Protein AF-A0A927BBR7-F1 (afdb_monomer_lite)

Organism: NCBI:txid2771359

Foldseek 3Di:
DFWQKFWDDKWKDDVVGTDDQQPDDDPLVDWDKIKIWTWMWTDDVDIDIWIWMAMETEPRVVVVCVVCVVPPPPDDPQHAYDYDRDDDHSVVVVVVVRVQRRVRGRPDPVVSVVSVCVRTPTDDPCVVCPPPDPVVVVCVVVVPDDD

Sequence (147 aa):
MKNNVSLYDINAYAPGVKIDLKEYKPDLSKPFYFYLEIYVKYSGVGDTDDLFSVVIANPAGLTEYYQNEHTQKEVAFGDKIIIFKYNYSYEILHQFIENLVDMCNGRNVYESSILLQRFFVKVDFLRSFPNGDYYTLFNTIKRGKKS

Radius of gyration: 17.08 Å; chains: 1; bounding box: 35×37×54 Å

Secondary structure (DSSP, 8-state):
---EEEEEEEEEEETTEEE-TTT----TTS--EEEEEEEEEEESTT-EEEEEEEEEE-HHHHHHHHHHGGG-TTS-TT--EEE-SS---HHHHHHHHHHHHHTTTTS-HHHHHHHHHHHSEEE-TTTS-TTS-HHHHHHHHHH----

pLDDT: mean 75.83, std 18.73, range [33.0, 95.12]

Structure (mmCIF, N/CA/C/O backbone):
data_AF-A0A927BBR7-F1
#
_entry.id   AF-A0A927BBR7-F1
#
loop_
_atom_site.group_PDB
_atom_site.id
_atom_site.type_symbol
_atom_site.label_atom_id
_atom_site.label_alt_id
_atom_site.label_comp_id
_atom_site.label_asym_id
_atom_site.label_entity_id
_atom_site.label_seq_id
_atom_site.pdbx_PDB_ins_code
_atom_site.Cartn_x
_atom_site.Cartn_y
_atom_site.Cartn_z
_atom_site.occupancy
_atom_site.B_iso_or_equiv
_atom_site.auth_seq_id
_atom_site.auth_comp_id
_atom_site.auth_asym_id
_atom_site.auth_atom_id
_atom_site.pdbx_PDB_model_num
ATOM 1 N N . MET A 1 1 ? 18.751 2.420 -18.835 1.00 63.44 1 MET A N 1
ATOM 2 C CA . MET A 1 1 ? 17.659 2.987 -19.659 1.00 63.44 1 MET A CA 1
ATOM 3 C C . MET A 1 1 ? 16.582 3.513 -18.725 1.00 63.44 1 MET A C 1
ATOM 5 O O . MET A 1 1 ? 16.444 2.961 -17.640 1.00 63.44 1 MET A O 1
ATOM 9 N N . LYS A 1 2 ? 15.919 4.614 -19.092 1.00 72.94 2 LYS A N 1
ATOM 10 C CA . LYS A 1 2 ? 14.858 5.232 -18.285 1.00 72.94 2 LYS A CA 1
ATOM 11 C C . LYS A 1 2 ? 13.519 4.601 -18.651 1.00 72.94 2 LYS A C 1
ATOM 13 O O . LYS A 1 2 ? 13.284 4.382 -19.836 1.00 72.94 2 LYS A O 1
ATOM 18 N N . ASN A 1 3 ? 12.680 4.346 -17.656 1.00 78.19 3 ASN A N 1
ATOM 19 C CA . ASN A 1 3 ? 11.367 3.740 -17.843 1.00 78.19 3 ASN A CA 1
ATOM 20 C C . ASN A 1 3 ? 10.259 4.723 -17.471 1.00 78.19 3 ASN A C 1
ATOM 22 O O . ASN A 1 3 ? 10.479 5.656 -16.689 1.00 78.19 3 ASN A O 1
ATOM 26 N N . ASN A 1 4 ? 9.070 4.458 -18.002 1.00 87.19 4 ASN A N 1
ATOM 27 C CA . ASN A 1 4 ? 7.834 5.01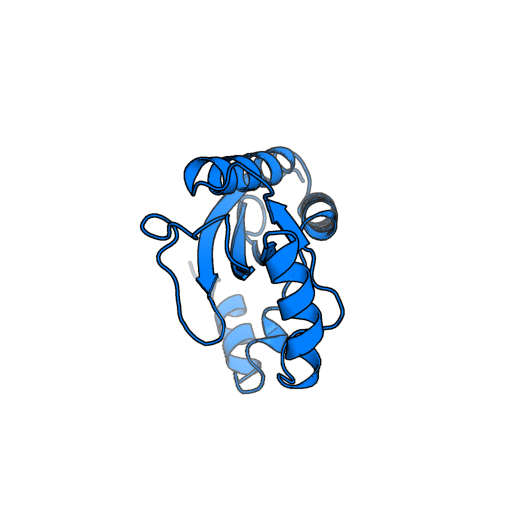6 -17.471 1.00 87.19 4 ASN A CA 1
ATOM 28 C C . ASN A 1 4 ? 7.269 4.022 -16.461 1.00 87.19 4 ASN A C 1
ATOM 30 O O . ASN A 1 4 ? 7.256 2.818 -16.718 1.00 87.19 4 ASN A O 1
ATOM 34 N N . VAL A 1 5 ? 6.841 4.515 -15.310 1.00 89.81 5 VAL A N 1
ATOM 35 C CA . VAL A 1 5 ? 6.304 3.710 -14.219 1.00 89.81 5 VAL A CA 1
ATOM 36 C C . VAL A 1 5 ? 4.879 4.169 -13.974 1.00 89.81 5 VAL A C 1
ATOM 38 O O . VAL A 1 5 ? 4.633 5.366 -13.848 1.00 89.81 5 VAL A O 1
ATOM 41 N N . SER A 1 6 ? 3.942 3.230 -13.945 1.00 91.44 6 SER A N 1
ATOM 42 C CA . SER A 1 6 ? 2.523 3.531 -13.770 1.00 91.44 6 SER A CA 1
ATOM 43 C C . SER A 1 6 ? 1.879 2.577 -12.781 1.00 91.44 6 SER A C 1
ATOM 45 O O . SER A 1 6 ? 2.168 1.376 -12.784 1.00 91.44 6 SER A O 1
ATOM 47 N N . LEU A 1 7 ? 0.967 3.112 -11.977 1.00 90.94 7 LEU A N 1
ATOM 48 C CA . LEU A 1 7 ? 0.066 2.320 -11.158 1.00 90.94 7 LEU A CA 1
ATOM 49 C C . LEU A 1 7 ? -0.937 1.624 -12.084 1.00 90.94 7 LEU A C 1
ATOM 51 O O . LEU A 1 7 ? -1.572 2.278 -12.909 1.00 90.94 7 LEU A O 1
ATOM 55 N N . TYR A 1 8 ? -1.039 0.302 -11.979 1.00 86.31 8 TYR A N 1
ATOM 56 C CA . TYR A 1 8 ? -1.947 -0.496 -12.802 1.00 86.31 8 TYR A CA 1
ATOM 57 C C . TYR A 1 8 ? -3.211 -0.901 -12.039 1.00 86.31 8 TYR A C 1
ATOM 59 O O . TYR A 1 8 ? -4.304 -0.801 -12.589 1.00 86.31 8 TYR A O 1
ATOM 67 N N . ASP A 1 9 ? -3.070 -1.340 -10.786 1.00 87.69 9 ASP A N 1
ATOM 68 C CA . ASP A 1 9 ? -4.197 -1.776 -9.958 1.00 87.69 9 ASP A CA 1
ATOM 69 C C . ASP A 1 9 ? -3.870 -1.666 -8.460 1.00 87.69 9 ASP A C 1
ATOM 71 O O . ASP A 1 9 ? -2.698 -1.698 -8.061 1.00 87.69 9 ASP A O 1
ATOM 75 N N . ILE A 1 10 ? -4.915 -1.559 -7.636 1.00 89.19 10 ILE A N 1
ATOM 76 C CA . ILE A 1 10 ? -4.844 -1.664 -6.176 1.00 89.19 10 ILE A CA 1
ATOM 77 C C . ILE A 1 10 ? -5.963 -2.589 -5.702 1.00 89.19 10 ILE A C 1
ATOM 79 O O . ILE A 1 10 ? -7.145 -2.272 -5.831 1.00 89.19 10 ILE A O 1
ATOM 83 N N . ASN A 1 11 ? -5.590 -3.695 -5.063 1.00 88.38 11 ASN A N 1
ATOM 84 C CA . ASN A 1 11 ? -6.533 -4.566 -4.367 1.00 88.38 11 ASN A CA 1
ATOM 85 C C . ASN A 1 11 ? -6.408 -4.377 -2.853 1.00 88.38 11 ASN A C 1
ATOM 87 O O . ASN A 1 11 ? -5.320 -4.112 -2.348 1.00 88.38 11 ASN A O 1
ATOM 91 N N . ALA A 1 12 ? -7.518 -4.507 -2.123 1.00 89.00 12 ALA A N 1
ATOM 92 C CA . ALA A 1 12 ? -7.534 -4.358 -0.673 1.00 89.00 12 ALA A CA 1
ATOM 93 C C . ALA A 1 12 ? -8.228 -5.516 0.024 1.00 89.00 12 ALA A C 1
ATOM 95 O O . ALA A 1 12 ? -9.212 -6.060 -0.482 1.00 89.00 12 ALA A O 1
ATOM 96 N N . TYR A 1 13 ? -7.740 -5.848 1.216 1.00 85.31 13 TYR A N 1
ATOM 97 C CA . TYR A 1 13 ? -8.223 -6.981 1.991 1.00 85.31 13 TYR A CA 1
ATOM 98 C C . TYR A 1 13 ? -8.246 -6.642 3.484 1.00 85.31 13 TYR A C 1
ATOM 100 O O . TYR A 1 13 ? -7.222 -6.290 4.061 1.00 85.31 13 TYR A O 1
ATOM 108 N N . ALA A 1 14 ? -9.398 -6.783 4.134 1.00 80.06 14 ALA A N 1
ATOM 109 C CA . ALA A 1 14 ? -9.447 -7.034 5.577 1.00 80.06 14 ALA A CA 1
ATOM 110 C C . ALA A 1 14 ? -9.141 -8.521 5.803 1.00 80.06 14 ALA A C 1
ATOM 112 O O . ALA A 1 14 ? -9.256 -9.291 4.849 1.00 80.06 14 ALA A O 1
ATOM 113 N N . PRO A 1 15 ? -8.779 -8.957 7.023 1.00 68.88 15 PRO A N 1
ATOM 114 C CA . PRO A 1 15 ? -8.517 -10.366 7.322 1.00 68.88 15 PRO A CA 1
ATOM 115 C C . PRO A 1 15 ? -9.535 -11.328 6.673 1.00 68.88 15 PRO A C 1
ATOM 117 O O . PRO A 1 15 ? -10.678 -11.438 7.111 1.00 68.88 15 PRO A O 1
ATOM 120 N N . GLY A 1 16 ? -9.114 -11.988 5.585 1.00 60.50 16 GLY A N 1
ATOM 121 C CA . GLY A 1 16 ? -9.900 -12.956 4.810 1.00 60.50 16 GLY A CA 1
ATOM 122 C C . GLY A 1 16 ? -10.970 -12.405 3.851 1.00 60.50 16 GLY A C 1
ATOM 123 O O . GLY A 1 16 ? -11.669 -13.207 3.234 1.00 60.50 16 GLY A O 1
ATOM 124 N N . VAL A 1 17 ? -11.131 -11.086 3.696 1.00 77.12 17 VAL A N 1
ATOM 125 C CA . VAL A 1 17 ? -12.227 -10.489 2.909 1.00 77.12 17 VAL A CA 1
ATOM 126 C C . VAL A 1 17 ? -11.719 -9.370 2.004 1.00 77.12 17 VAL A C 1
ATOM 128 O O . VAL A 1 17 ? -11.155 -8.386 2.482 1.00 77.12 17 VAL A O 1
ATOM 131 N N . LYS A 1 18 ? -11.968 -9.491 0.692 1.00 83.06 18 LYS A N 1
ATOM 132 C CA . LYS A 1 18 ? -11.703 -8.417 -0.275 1.00 83.06 18 LYS A CA 1
ATOM 133 C C . LYS A 1 18 ? -12.595 -7.211 0.029 1.00 83.06 18 LYS A C 1
ATOM 135 O O . LYS A 1 18 ? -13.804 -7.355 0.194 1.00 83.06 18 LYS A O 1
ATOM 140 N N . ILE A 1 19 ? -11.990 -6.033 0.080 1.00 88.56 19 ILE A N 1
ATOM 141 C CA . ILE A 1 19 ? -12.657 -4.757 0.320 1.00 88.56 19 ILE A CA 1
ATOM 142 C C . ILE A 1 19 ? -12.732 -3.986 -1.000 1.00 88.56 19 ILE A C 1
ATOM 144 O O . ILE A 1 19 ? -11.734 -3.881 -1.714 1.00 88.56 19 ILE A O 1
ATOM 148 N N . ASP A 1 20 ? -13.888 -3.390 -1.295 1.00 90.38 20 ASP A N 1
ATOM 149 C CA . ASP A 1 20 ? -13.962 -2.311 -2.281 1.00 90.38 20 ASP A CA 1
ATOM 150 C C . ASP A 1 20 ? -13.494 -1.004 -1.629 1.00 90.38 20 ASP A C 1
ATOM 152 O O . ASP A 1 20 ? -14.203 -0.410 -0.817 1.00 90.38 20 ASP A O 1
ATOM 156 N N . LEU A 1 21 ? -12.278 -0.561 -1.962 1.00 88.00 21 LEU A N 1
ATOM 157 C CA . LEU A 1 21 ? -11.688 0.646 -1.381 1.00 88.00 21 LEU A CA 1
ATOM 158 C C . LEU A 1 21 ? -12.508 1.913 -1.626 1.00 88.00 21 LEU A C 1
ATOM 160 O O . LEU A 1 21 ? -12.471 2.809 -0.788 1.00 88.00 21 LEU A O 1
ATOM 164 N N . LYS A 1 22 ? -13.224 2.010 -2.753 1.00 88.81 22 LYS A N 1
ATOM 165 C CA . LYS A 1 22 ? -14.015 3.205 -3.087 1.00 88.81 22 LYS A CA 1
ATOM 166 C C . LYS A 1 22 ? -15.246 3.318 -2.197 1.00 88.81 22 LYS A C 1
ATOM 168 O O . LYS A 1 22 ? -15.693 4.422 -1.888 1.00 88.81 22 LYS A O 1
ATOM 173 N N . GLU A 1 23 ? -15.787 2.181 -1.777 1.00 89.25 23 GLU A N 1
ATOM 174 C CA . GLU A 1 23 ? -16.951 2.109 -0.895 1.00 89.25 23 GLU A CA 1
ATOM 175 C C . GLU A 1 23 ? -16.564 2.018 0.589 1.00 89.25 23 GLU A C 1
ATOM 177 O O . GLU A 1 23 ? -17.364 2.356 1.467 1.00 89.25 23 GLU A O 1
ATOM 182 N N . TYR A 1 24 ? -15.332 1.601 0.886 1.00 87.44 24 TYR A N 1
ATOM 183 C CA . TYR A 1 24 ? -14.854 1.389 2.244 1.00 87.44 24 TYR A CA 1
ATOM 184 C C . TYR A 1 24 ? -14.668 2.693 3.016 1.00 87.44 24 TYR A C 1
ATOM 186 O O . TYR A 1 24 ? -13.841 3.547 2.694 1.00 87.44 24 TYR A O 1
ATOM 194 N N . LYS A 1 25 ? -15.423 2.817 4.107 1.00 86.38 25 LYS A N 1
ATOM 195 C CA . LYS A 1 25 ? -15.368 3.950 5.031 1.00 86.38 25 LYS A CA 1
ATOM 196 C C . LYS A 1 25 ? -15.141 3.415 6.444 1.00 86.38 25 LYS A C 1
ATOM 198 O O . LYS A 1 25 ? -16.119 3.112 7.129 1.00 86.38 25 LYS A O 1
ATOM 203 N N . PRO A 1 26 ? -13.879 3.241 6.877 1.00 87.06 26 PRO A N 1
ATOM 204 C CA . PRO A 1 26 ? -13.592 2.779 8.223 1.00 87.06 26 PRO A CA 1
ATOM 205 C C . PRO A 1 26 ? -14.055 3.822 9.242 1.00 87.06 26 PRO A C 1
ATOM 207 O O . PRO A 1 26 ? -13.878 5.028 9.057 1.00 87.06 26 PRO A O 1
ATOM 210 N N . ASP A 1 27 ? -14.618 3.346 10.347 1.00 87.50 27 ASP A N 1
ATOM 211 C CA . ASP A 1 27 ? -14.884 4.180 11.514 1.00 87.50 27 ASP A CA 1
ATOM 212 C C . ASP A 1 27 ? -13.550 4.510 12.193 1.00 87.50 27 ASP A C 1
ATOM 214 O O . ASP A 1 27 ? -12.962 3.673 12.875 1.00 87.50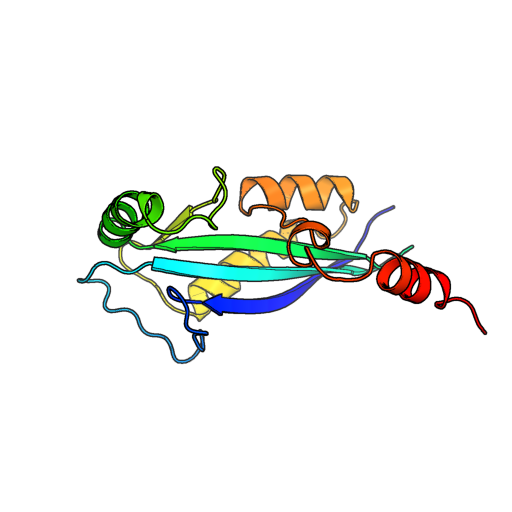 27 ASP A O 1
ATOM 218 N N . LEU A 1 28 ? -13.068 5.741 12.002 1.00 86.50 28 LEU A N 1
ATOM 219 C CA . LEU A 1 28 ? -11.776 6.196 12.521 1.00 86.50 28 LEU A CA 1
ATOM 220 C C . LEU A 1 28 ? -11.676 6.147 14.053 1.00 86.50 28 LEU A C 1
ATOM 222 O O . LEU A 1 28 ? -10.562 6.142 14.580 1.00 86.50 28 LEU A O 1
ATOM 226 N N . SER A 1 29 ? -12.812 6.119 14.760 1.00 87.94 29 SER A N 1
ATOM 227 C CA . SER A 1 29 ? -12.855 6.016 16.223 1.00 87.94 29 SER A CA 1
ATOM 228 C C . SER A 1 29 ? -12.631 4.592 16.736 1.00 87.94 29 SER A C 1
ATOM 230 O O . SER A 1 29 ? -12.336 4.403 17.917 1.00 87.94 29 SER A O 1
ATOM 232 N N . LYS A 1 30 ? -12.741 3.594 15.855 1.00 90.06 30 LYS A N 1
ATOM 233 C CA . LYS A 1 30 ? -12.534 2.181 16.165 1.00 90.06 30 LYS A CA 1
ATOM 234 C C . LYS A 1 30 ? -11.216 1.690 15.577 1.00 90.06 30 LYS A C 1
ATOM 236 O O . LYS A 1 30 ? -10.737 2.249 14.591 1.00 90.06 30 LYS A O 1
ATOM 241 N N . PRO A 1 31 ? -10.606 0.650 16.158 1.00 90.19 31 PRO A N 1
ATOM 242 C CA . PRO A 1 31 ? -9.472 -0.023 15.541 1.00 90.19 31 PRO A CA 1
ATOM 243 C C . PRO A 1 31 ? -9.811 -0.473 14.114 1.00 90.19 31 PRO A C 1
ATOM 245 O O . PRO A 1 31 ? -10.856 -1.079 13.881 1.00 90.19 31 PRO A O 1
ATOM 248 N N . PHE A 1 32 ? -8.940 -0.164 13.154 1.00 89.12 32 PHE A N 1
ATOM 249 C CA . PHE A 1 32 ? -9.011 -0.748 11.819 1.00 89.12 32 PHE A CA 1
ATOM 250 C C . PHE A 1 32 ? -7.616 -0.980 11.256 1.00 89.12 32 PHE A C 1
ATOM 252 O O . PHE A 1 32 ? -6.696 -0.180 11.462 1.00 89.12 32 PHE A O 1
ATOM 259 N N . TYR A 1 33 ? -7.491 -2.053 10.488 1.00 89.31 33 TYR A N 1
ATOM 260 C CA . TYR A 1 33 ? -6.379 -2.266 9.583 1.00 89.31 33 TYR A CA 1
ATOM 261 C C . TYR A 1 33 ? -6.835 -3.102 8.386 1.00 89.31 33 TYR A C 1
ATOM 263 O O . TYR A 1 33 ? -7.793 -3.873 8.478 1.00 89.31 33 TYR A O 1
ATOM 271 N N . PHE A 1 34 ? -6.165 -2.928 7.256 1.00 87.88 34 PHE A N 1
ATOM 272 C CA . PHE A 1 34 ? -6.352 -3.736 6.055 1.00 87.88 34 PHE A CA 1
ATOM 273 C C . PHE A 1 34 ? -5.065 -3.738 5.227 1.00 87.88 34 PHE A C 1
ATOM 275 O O . PHE A 1 34 ? -4.208 -2.864 5.371 1.00 87.88 34 PHE A O 1
ATOM 282 N N . TYR A 1 35 ? -4.935 -4.725 4.356 1.00 87.19 35 TYR A N 1
ATOM 283 C CA . TYR A 1 35 ? -3.801 -4.913 3.463 1.00 87.19 35 TYR A CA 1
ATOM 284 C C . TYR A 1 35 ? -4.115 -4.319 2.099 1.00 87.19 35 TYR A C 1
ATOM 286 O O . TYR A 1 35 ? -5.243 -4.436 1.618 1.00 87.19 35 TYR A O 1
ATOM 294 N N . LEU A 1 36 ? -3.112 -3.721 1.466 1.00 89.44 36 LEU A N 1
ATOM 295 C CA . LEU A 1 36 ? -3.147 -3.335 0.064 1.00 89.44 36 LEU A CA 1
ATOM 296 C C . LEU A 1 36 ? -2.157 -4.165 -0.735 1.00 89.44 36 LEU A C 1
ATOM 298 O O . LEU A 1 36 ? -1.015 -4.334 -0.318 1.00 89.44 36 LEU A O 1
ATOM 302 N N . GLU A 1 37 ? -2.586 -4.588 -1.912 1.00 88.94 37 GLU A N 1
ATOM 303 C CA . GLU A 1 37 ? -1.753 -5.097 -2.990 1.00 88.94 37 GLU A CA 1
ATOM 304 C C . GLU A 1 37 ? -1.691 -4.038 -4.088 1.00 88.94 37 GLU A C 1
ATOM 306 O O . GLU A 1 37 ? -2.717 -3.668 -4.656 1.00 88.94 37 GLU A O 1
ATOM 311 N N . ILE A 1 38 ? -0.494 -3.541 -4.375 1.00 90.31 38 ILE A N 1
ATOM 312 C CA . ILE A 1 38 ? -0.234 -2.447 -5.308 1.00 90.31 38 ILE A CA 1
ATOM 313 C C . ILE A 1 38 ? 0.530 -3.014 -6.501 1.00 90.31 38 ILE A C 1
ATOM 315 O O . ILE A 1 38 ? 1.659 -3.492 -6.356 1.00 90.31 38 ILE A O 1
ATOM 319 N N . TYR A 1 39 ? -0.077 -2.939 -7.682 1.00 89.31 39 TYR A N 1
ATOM 320 C CA . TYR A 1 39 ? 0.490 -3.449 -8.925 1.00 89.31 39 TYR A CA 1
ATOM 321 C C . TYR A 1 39 ? 1.111 -2.299 -9.709 1.00 89.31 39 TYR A C 1
ATOM 323 O O . TYR A 1 39 ? 0.425 -1.351 -10.103 1.00 89.31 39 TYR A O 1
ATOM 331 N N . VAL A 1 40 ? 2.418 -2.384 -9.945 1.00 90.00 40 VAL A N 1
ATOM 332 C CA . VAL A 1 40 ? 3.187 -1.346 -10.635 1.00 90.00 40 VAL A CA 1
ATOM 333 C C . VAL A 1 40 ? 3.750 -1.908 -11.927 1.00 90.00 40 VAL A C 1
ATOM 335 O O . VAL A 1 40 ? 4.447 -2.922 -11.923 1.00 90.00 40 VAL A O 1
ATOM 338 N N . LYS A 1 41 ? 3.490 -1.204 -13.027 1.00 88.19 41 LYS A N 1
ATOM 339 C CA . LYS A 1 41 ? 4.003 -1.544 -14.350 1.00 88.19 41 LYS A CA 1
ATOM 340 C C . LYS A 1 41 ? 5.174 -0.646 -14.723 1.00 88.19 41 LYS A C 1
ATOM 342 O O . LYS A 1 41 ? 5.073 0.580 -14.649 1.00 88.19 41 LYS A O 1
ATOM 347 N N . TYR A 1 42 ? 6.260 -1.254 -15.188 1.00 86.19 42 TYR A N 1
ATOM 348 C CA . TYR A 1 42 ? 7.400 -0.564 -15.788 1.00 86.19 42 TYR A CA 1
ATOM 349 C C . TYR A 1 42 ? 7.331 -0.731 -17.305 1.00 86.19 42 TYR A C 1
ATOM 351 O O . TYR A 1 42 ? 7.524 -1.831 -17.811 1.00 86.19 42 TYR A O 1
ATOM 359 N N . SER A 1 43 ? 7.067 0.355 -18.028 1.00 82.12 43 SER A N 1
ATOM 360 C CA . SER A 1 43 ? 6.992 0.361 -19.494 1.00 82.12 43 SER A CA 1
ATOM 361 C C . SER A 1 43 ? 8.305 0.851 -20.114 1.00 82.12 43 SER A C 1
ATOM 363 O O . SER A 1 43 ? 8.889 1.838 -19.644 1.00 82.12 43 SER A O 1
ATOM 365 N N . GLY A 1 44 ? 8.769 0.187 -21.180 1.00 75.19 44 GLY A N 1
ATOM 366 C CA . GLY A 1 44 ? 10.009 0.540 -21.885 1.00 75.19 44 GLY A CA 1
ATOM 367 C C . GLY A 1 44 ? 10.683 -0.647 -22.584 1.00 75.19 44 GLY A C 1
ATOM 368 O O . GLY A 1 44 ? 10.031 -1.476 -23.210 1.00 75.19 44 GLY A O 1
ATOM 369 N N . VAL A 1 45 ? 12.018 -0.734 -22.513 1.00 52.50 45 VAL A N 1
ATOM 370 C CA . VAL A 1 45 ? 12.747 -1.902 -23.041 1.00 52.50 45 VAL A CA 1
ATOM 371 C C . VAL A 1 45 ? 12.656 -3.039 -22.023 1.00 52.50 45 VAL A C 1
ATOM 373 O O . VAL A 1 45 ? 13.473 -3.118 -21.108 1.00 52.50 45 VAL A O 1
ATOM 376 N N . GLY A 1 46 ? 11.663 -3.911 -22.209 1.00 61.66 46 GLY A N 1
ATOM 377 C CA . GLY A 1 46 ? 11.449 -5.113 -21.401 1.00 61.66 46 GLY A CA 1
ATOM 378 C C . GLY A 1 46 ? 10.417 -4.907 -20.302 1.00 61.66 46 GLY A C 1
ATOM 379 O O . GLY A 1 46 ? 10.785 -4.935 -19.135 1.00 61.66 46 GLY A O 1
ATOM 380 N N . ASP A 1 47 ? 9.158 -4.696 -20.695 1.00 68.56 47 ASP A N 1
ATOM 381 C CA . ASP A 1 47 ? 8.023 -4.530 -19.785 1.00 68.56 47 ASP A CA 1
ATOM 382 C C . ASP A 1 47 ? 8.046 -5.567 -18.651 1.00 68.56 47 ASP A C 1
ATOM 384 O O . ASP A 1 47 ? 8.075 -6.779 -18.888 1.00 68.56 47 ASP A O 1
ATOM 388 N N . THR A 1 48 ? 8.040 -5.075 -17.415 1.00 77.75 48 THR A N 1
ATOM 389 C CA . THR A 1 48 ? 7.966 -5.896 -16.203 1.00 77.75 48 THR A CA 1
ATOM 390 C C . THR A 1 48 ? 6.924 -5.321 -15.266 1.00 77.75 48 THR A C 1
ATOM 392 O O . THR A 1 48 ? 6.814 -4.099 -15.158 1.00 77.75 48 THR A O 1
ATOM 395 N N . ASP A 1 49 ? 6.254 -6.195 -14.525 1.00 82.75 49 ASP A N 1
ATOM 396 C CA . ASP A 1 49 ? 5.313 -5.817 -13.478 1.00 82.75 49 ASP A CA 1
ATOM 397 C C . ASP A 1 49 ? 5.875 -6.257 -12.122 1.00 82.75 49 ASP A C 1
ATOM 399 O O . ASP A 1 49 ? 6.398 -7.366 -11.994 1.00 82.75 49 ASP A O 1
ATOM 403 N N . ASP A 1 50 ? 5.775 -5.390 -11.117 1.00 84.50 50 ASP A N 1
ATOM 404 C CA . ASP A 1 50 ? 6.074 -5.727 -9.725 1.00 84.50 50 ASP A CA 1
ATOM 405 C C . ASP A 1 50 ? 4.797 -5.628 -8.884 1.00 84.50 50 ASP A C 1
ATOM 407 O O . ASP A 1 50 ? 3.977 -4.722 -9.058 1.00 84.50 50 ASP A O 1
ATOM 411 N N . LEU A 1 51 ? 4.679 -6.542 -7.921 1.00 85.25 51 LEU A N 1
ATOM 412 C CA . LEU A 1 51 ? 3.668 -6.505 -6.875 1.00 85.25 51 LEU A CA 1
ATOM 413 C C . LEU A 1 51 ? 4.295 -6.020 -5.569 1.00 85.25 51 LEU A C 1
ATOM 415 O O . LEU A 1 51 ? 5.352 -6.501 -5.146 1.00 85.25 51 LEU A O 1
ATOM 419 N N . PHE A 1 52 ? 3.610 -5.095 -4.911 1.00 86.50 52 PHE A N 1
ATOM 420 C CA . PHE A 1 52 ? 3.967 -4.607 -3.590 1.00 86.50 52 PHE A CA 1
ATOM 421 C C . PHE A 1 52 ? 2.807 -4.761 -2.610 1.00 86.50 52 PHE A C 1
ATOM 423 O O . PHE A 1 52 ? 1.649 -4.687 -3.010 1.00 86.50 52 PHE A O 1
ATOM 430 N N . SER A 1 53 ? 3.116 -4.924 -1.325 1.00 86.69 53 SER A N 1
ATOM 431 C CA . SER A 1 53 ? 2.134 -4.932 -0.245 1.00 86.69 53 SER A CA 1
ATOM 432 C C . SER A 1 53 ? 2.427 -3.877 0.817 1.00 86.69 53 SER A C 1
ATOM 434 O O . SER A 1 53 ? 3.575 -3.488 1.056 1.00 86.69 53 SER A O 1
ATOM 436 N N . VAL A 1 54 ? 1.368 -3.381 1.451 1.00 88.25 54 VAL A N 1
ATOM 437 C CA . VAL A 1 54 ? 1.455 -2.440 2.573 1.00 88.25 54 VAL A CA 1
ATOM 438 C C . 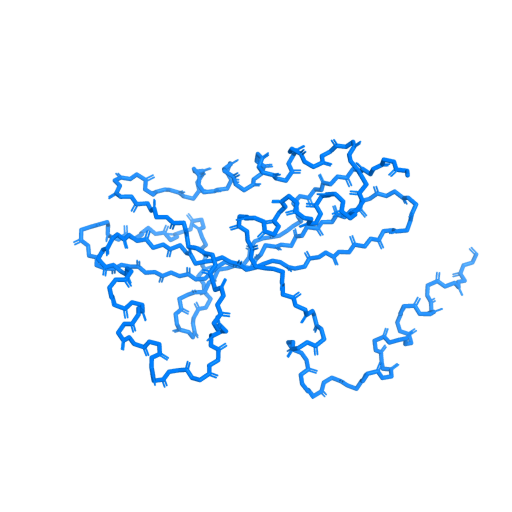VAL A 1 54 ? 0.226 -2.576 3.465 1.00 88.25 54 VAL A C 1
ATOM 440 O O . VAL A 1 54 ? -0.880 -2.806 2.976 1.00 88.25 54 VAL A O 1
ATOM 443 N N . VAL A 1 55 ? 0.409 -2.416 4.771 1.00 89.00 55 VAL A N 1
ATOM 444 C CA . VAL A 1 55 ? -0.688 -2.386 5.742 1.00 89.00 55 VAL A CA 1
ATOM 445 C C . VAL A 1 55 ? -1.128 -0.946 5.950 1.00 89.00 55 VAL A C 1
ATOM 447 O O . VAL A 1 55 ? -0.312 -0.057 6.203 1.00 89.00 55 VAL A O 1
ATOM 450 N N . ILE A 1 56 ? -2.430 -0.708 5.880 1.00 90.25 56 ILE A N 1
ATOM 451 C CA . ILE A 1 56 ? -3.046 0.558 6.264 1.00 90.25 56 ILE A CA 1
ATOM 452 C C . ILE A 1 56 ? -3.712 0.362 7.613 1.00 90.25 56 ILE A C 1
ATOM 454 O O . ILE A 1 56 ? -4.500 -0.565 7.771 1.00 90.25 56 ILE A O 1
ATOM 458 N N . ALA A 1 57 ? -3.426 1.235 8.576 1.00 90.56 57 ALA A N 1
ATOM 459 C CA . ALA A 1 57 ? -4.020 1.153 9.907 1.00 90.56 57 ALA A CA 1
ATOM 460 C C . ALA A 1 57 ? -4.252 2.536 10.522 1.00 90.56 57 ALA A C 1
ATOM 462 O O . ALA A 1 57 ? -3.605 3.520 10.154 1.00 90.56 57 ALA A O 1
ATOM 463 N N . ASN A 1 58 ? -5.127 2.616 11.521 1.00 91.19 58 ASN A N 1
ATOM 464 C CA . ASN A 1 58 ? -5.054 3.686 12.520 1.00 91.19 58 ASN A CA 1
ATOM 465 C C . ASN A 1 58 ? -4.214 3.243 13.736 1.00 91.19 58 ASN A C 1
ATOM 467 O O . ASN A 1 58 ? -3.861 2.068 13.854 1.00 91.19 58 ASN A O 1
ATOM 471 N N . PRO A 1 59 ? -3.873 4.155 14.672 1.00 89.50 59 PRO A N 1
ATOM 472 C CA . PRO A 1 59 ? -3.054 3.799 15.833 1.00 89.50 59 PRO A CA 1
ATOM 473 C C . PRO A 1 59 ? -3.624 2.658 16.685 1.00 89.50 59 PRO A C 1
ATOM 475 O O . PRO A 1 59 ? -2.862 1.837 17.189 1.00 89.50 59 PRO A O 1
ATOM 478 N N . ALA A 1 60 ? -4.949 2.592 16.842 1.00 87.75 60 ALA A N 1
ATOM 479 C CA . ALA A 1 60 ? -5.592 1.539 17.622 1.00 87.75 60 ALA A CA 1
ATOM 480 C C . ALA A 1 60 ? -5.569 0.188 16.881 1.00 87.75 60 ALA A C 1
ATOM 482 O O . ALA A 1 60 ? -5.213 -0.831 17.470 1.00 87.75 60 ALA A O 1
ATOM 483 N N . GLY A 1 61 ? -5.837 0.191 15.572 1.00 88.56 61 GLY A N 1
ATOM 484 C CA . GLY A 1 61 ? -5.747 -0.987 14.710 1.00 88.56 61 GLY A CA 1
ATOM 485 C C . GLY A 1 61 ? -4.333 -1.545 14.593 1.00 88.56 61 GLY A C 1
ATOM 486 O O . GLY A 1 61 ? -4.176 -2.750 14.462 1.00 88.56 61 GLY A O 1
ATOM 487 N N . LEU A 1 62 ? -3.299 -0.711 14.743 1.00 85.12 62 LEU A N 1
ATOM 488 C CA . LEU A 1 62 ? -1.910 -1.173 14.817 1.00 85.12 62 LEU A CA 1
ATOM 489 C C . LEU A 1 62 ? -1.658 -2.072 16.034 1.00 85.12 62 LEU A C 1
ATOM 491 O O . LEU A 1 62 ? -0.920 -3.051 15.949 1.00 85.12 62 LEU A O 1
ATOM 495 N N . THR A 1 63 ? -2.267 -1.738 17.173 1.00 82.44 63 THR A N 1
ATOM 496 C CA . THR A 1 63 ? -2.152 -2.561 18.383 1.00 82.44 63 THR A CA 1
ATOM 497 C C . THR A 1 63 ? -2.845 -3.904 18.175 1.00 82.44 63 THR A C 1
ATOM 499 O O . THR A 1 63 ? -2.258 -4.938 18.482 1.00 82.44 63 THR A O 1
ATOM 502 N N . GLU A 1 64 ? -4.044 -3.905 17.587 1.00 83.12 64 GLU A N 1
ATOM 503 C CA . GLU A 1 64 ? -4.757 -5.145 17.259 1.00 83.12 64 GLU A CA 1
ATOM 504 C C . GLU A 1 64 ? -4.028 -5.995 16.217 1.00 83.12 64 GLU A C 1
ATOM 506 O O . GLU A 1 64 ? -3.990 -7.216 16.353 1.00 83.12 64 GLU A O 1
ATOM 511 N N . TYR A 1 65 ? -3.439 -5.370 15.198 1.00 80.38 65 TYR A N 1
ATOM 512 C CA . TYR A 1 65 ? -2.643 -6.036 14.172 1.00 80.38 65 TYR A CA 1
ATOM 513 C C . TYR A 1 65 ? -1.521 -6.863 14.817 1.00 80.38 65 TYR A C 1
ATOM 515 O O . TYR A 1 65 ? -1.520 -8.088 14.713 1.00 80.38 65 TYR A O 1
ATOM 523 N N . TYR A 1 66 ? -0.660 -6.239 15.627 1.00 78.44 66 TYR A N 1
ATOM 524 C CA . TYR A 1 66 ? 0.438 -6.955 16.289 1.00 78.44 66 TYR A CA 1
ATOM 525 C C . TYR A 1 66 ? -0.013 -7.977 17.340 1.00 78.44 66 TYR A C 1
ATOM 527 O O . TYR A 1 66 ? 0.691 -8.955 17.591 1.00 78.44 66 TYR A O 1
ATOM 535 N N . GLN A 1 67 ? -1.170 -7.774 17.972 1.00 76.50 67 GLN A N 1
ATOM 536 C CA . GLN A 1 67 ? -1.715 -8.734 18.936 1.00 76.50 67 GLN A CA 1
ATOM 537 C C . GLN A 1 67 ? -2.264 -9.994 18.256 1.00 76.50 67 GLN A C 1
ATOM 539 O O . GLN A 1 67 ? -2.095 -11.096 18.781 1.00 76.50 67 GLN A O 1
ATOM 544 N N . ASN A 1 68 ? -2.901 -9.845 17.094 1.00 69.31 68 ASN A N 1
ATOM 545 C CA . ASN A 1 68 ? -3.542 -10.946 16.377 1.00 69.31 68 ASN A CA 1
ATOM 546 C C . ASN A 1 68 ? -2.581 -11.700 15.443 1.00 69.31 68 ASN A C 1
ATOM 548 O O . ASN A 1 68 ? -2.783 -12.893 15.203 1.00 69.31 68 ASN A O 1
ATOM 552 N N . GLU A 1 69 ? -1.510 -11.072 14.954 1.00 60.34 69 GLU A N 1
ATOM 553 C CA . GLU A 1 69 ? -0.560 -11.705 14.025 1.00 60.34 69 GLU A CA 1
ATOM 554 C C . GLU A 1 69 ? 0.179 -12.926 14.590 1.00 60.34 69 GLU A C 1
ATOM 556 O O . GLU A 1 69 ? 0.560 -13.816 13.832 1.00 60.34 69 GLU A O 1
ATOM 561 N N . HIS A 1 70 ? 0.283 -13.081 15.915 1.00 47.12 70 HIS A N 1
ATOM 562 C CA . HIS A 1 70 ? 0.791 -14.329 16.500 1.00 47.12 70 HIS A CA 1
ATOM 563 C C . HIS A 1 70 ? -0.105 -15.555 16.227 1.00 47.12 70 HIS A C 1
ATOM 565 O O . HIS A 1 70 ? 0.336 -16.686 16.438 1.00 47.12 70 HIS A O 1
ATOM 571 N N . THR A 1 71 ? -1.333 -15.362 15.729 1.00 45.44 71 THR A N 1
ATOM 572 C CA . THR A 1 71 ? -2.280 -16.447 15.418 1.00 45.44 71 THR A CA 1
ATOM 573 C C . THR A 1 71 ? -2.508 -16.703 13.925 1.00 45.44 71 THR A C 1
ATOM 575 O O . THR A 1 71 ? -3.072 -17.743 13.587 1.00 45.44 71 THR A O 1
ATOM 578 N N . GLN A 1 72 ? -2.017 -15.850 13.017 1.00 48.00 72 GLN A N 1
ATOM 579 C CA . GLN A 1 72 ? -2.152 -16.048 11.567 1.00 48.00 72 GLN A CA 1
ATOM 580 C C . GLN A 1 72 ? -0.774 -16.154 10.903 1.00 48.00 72 GLN A C 1
ATOM 582 O O . GLN A 1 72 ? -0.079 -15.177 10.665 1.00 48.00 72 GLN A O 1
ATOM 587 N N . LYS A 1 73 ? -0.381 -17.397 10.614 1.00 41.00 73 LYS A N 1
ATOM 588 C CA . LYS A 1 73 ? 0.932 -17.850 10.120 1.00 41.00 73 LYS A CA 1
ATOM 589 C C . LYS A 1 73 ? 1.363 -17.345 8.728 1.00 41.00 73 LYS A C 1
ATOM 591 O O . LYS A 1 73 ? 2.310 -17.900 8.178 1.00 41.00 73 LYS A O 1
ATOM 596 N N . GLU A 1 74 ? 0.709 -16.343 8.148 1.00 45.91 74 GLU A N 1
ATOM 597 C CA . GLU A 1 74 ? 0.919 -15.972 6.737 1.00 45.91 74 GLU A CA 1
ATOM 598 C C . GLU A 1 74 ? 1.320 -14.520 6.486 1.00 45.91 74 GLU A C 1
ATOM 600 O O . GLU A 1 74 ? 1.579 -14.167 5.338 1.00 45.91 74 GLU A O 1
ATOM 605 N N . VAL A 1 75 ? 1.477 -13.696 7.522 1.00 42.94 75 VAL A N 1
ATOM 606 C CA . VAL A 1 75 ? 1.975 -12.332 7.327 1.00 42.94 75 VAL A CA 1
ATOM 607 C C . VAL A 1 75 ? 3.450 -12.269 7.700 1.00 42.94 75 VAL A C 1
ATOM 609 O O . VAL A 1 75 ? 3.882 -12.614 8.802 1.00 42.94 75 VAL A O 1
ATOM 612 N N . ALA A 1 76 ? 4.260 -11.963 6.694 1.00 42.12 76 ALA A N 1
ATOM 613 C CA . ALA A 1 76 ? 5.704 -12.001 6.772 1.00 42.12 76 ALA A CA 1
ATOM 614 C C . ALA A 1 76 ? 6.221 -10.900 7.708 1.00 42.12 76 ALA A C 1
ATOM 616 O O . ALA A 1 76 ? 5.864 -9.734 7.580 1.00 42.12 76 ALA A O 1
ATOM 617 N N . PHE A 1 77 ? 7.150 -11.256 8.597 1.00 38.72 77 PHE A N 1
ATOM 618 C CA . PHE A 1 77 ? 8.023 -10.297 9.274 1.00 38.72 77 PHE A CA 1
ATOM 619 C C . PHE A 1 77 ? 8.617 -9.317 8.240 1.00 38.72 77 PHE A C 1
ATOM 621 O O . PHE A 1 77 ? 9.524 -9.688 7.493 1.00 38.72 77 PHE A O 1
ATOM 628 N N . GLY A 1 78 ? 8.107 -8.083 8.172 1.00 56.03 78 GLY A N 1
ATOM 629 C CA . GLY A 1 78 ? 8.577 -7.090 7.200 1.00 56.03 78 GLY A CA 1
ATOM 630 C C . GLY A 1 78 ? 7.558 -6.054 6.730 1.00 56.03 78 GLY A C 1
ATOM 631 O O . GLY A 1 78 ? 7.973 -5.112 6.051 1.00 56.03 78 GLY A O 1
ATOM 632 N N . ASP A 1 79 ? 6.281 -6.192 7.086 1.00 65.50 79 ASP A N 1
ATOM 633 C CA . ASP A 1 79 ? 5.218 -5.306 6.612 1.00 65.50 79 ASP A CA 1
ATOM 634 C C . ASP A 1 79 ? 5.512 -3.821 6.856 1.00 65.50 79 ASP A C 1
ATOM 636 O O . ASP A 1 79 ? 5.795 -3.354 7.964 1.00 65.50 79 ASP A O 1
ATOM 640 N N . LYS A 1 80 ? 5.461 -3.057 5.763 1.00 82.81 80 LYS A N 1
ATOM 641 C CA . LYS A 1 80 ? 5.442 -1.600 5.814 1.00 82.81 80 LYS A CA 1
ATOM 642 C C . LYS A 1 80 ? 4.035 -1.176 6.198 1.00 82.81 80 LYS A C 1
ATOM 644 O O . LYS A 1 80 ? 3.064 -1.674 5.634 1.00 82.81 80 LYS A O 1
ATOM 649 N N . ILE A 1 81 ? 3.939 -0.247 7.144 1.00 84.31 81 ILE A N 1
ATOM 650 C CA . ILE A 1 81 ? 2.660 0.204 7.688 1.00 84.31 81 ILE A CA 1
ATOM 651 C C . ILE A 1 81 ? 2.516 1.704 7.461 1.00 84.31 81 ILE A C 1
ATOM 653 O O . ILE A 1 81 ? 3.396 2.485 7.831 1.00 84.31 81 ILE A O 1
ATOM 657 N N . ILE A 1 82 ? 1.387 2.111 6.886 1.00 86.69 82 ILE A N 1
ATOM 658 C CA . ILE A 1 82 ? 0.985 3.511 6.744 1.00 86.69 82 ILE A CA 1
ATOM 659 C C . ILE A 1 82 ? -0.127 3.795 7.751 1.00 86.69 82 ILE A C 1
ATOM 661 O O . ILE A 1 82 ? -1.164 3.130 7.764 1.00 86.69 82 ILE A O 1
ATOM 665 N N . ILE A 1 83 ? 0.088 4.811 8.590 1.00 84.75 83 ILE A N 1
ATOM 666 C CA . ILE A 1 83 ? -0.822 5.151 9.686 1.00 84.75 83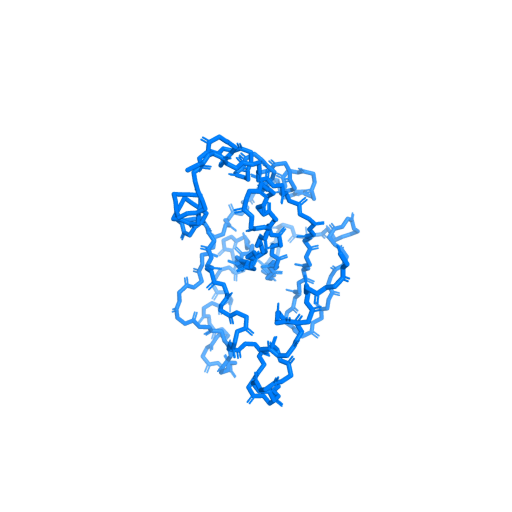 ILE A CA 1
ATOM 667 C C . ILE A 1 83 ? -1.660 6.381 9.328 1.00 84.75 83 ILE A C 1
ATOM 669 O O . ILE A 1 83 ? -1.125 7.485 9.215 1.00 84.75 83 ILE A O 1
ATOM 673 N N . PHE A 1 84 ? -2.982 6.218 9.258 1.00 83.50 84 PHE A N 1
ATOM 674 C CA . PHE A 1 84 ? -3.941 7.319 9.123 1.00 83.50 84 PHE A CA 1
ATOM 675 C C . PHE A 1 84 ? -4.620 7.590 10.464 1.00 83.50 84 PHE A C 1
ATOM 677 O O . PHE A 1 84 ? -5.360 6.757 10.981 1.00 83.50 84 PHE A O 1
ATOM 684 N N . LYS A 1 85 ? -4.365 8.765 11.051 1.00 75.81 85 LYS A N 1
ATOM 685 C CA . LYS A 1 85 ? -4.891 9.104 12.385 1.00 75.81 85 LYS A CA 1
ATOM 686 C C . LYS A 1 85 ? -6.272 9.752 12.354 1.00 75.81 85 LYS A C 1
ATOM 688 O O . LYS A 1 85 ? -7.098 9.423 13.194 1.00 75.81 85 LYS A O 1
ATOM 693 N N . TYR A 1 86 ? -6.507 10.679 11.425 1.00 75.44 86 TYR A N 1
ATOM 694 C CA . TYR A 1 86 ? -7.661 11.587 11.511 1.00 75.44 86 TYR A CA 1
ATOM 695 C C . TYR A 1 86 ? -8.396 11.824 10.187 1.00 75.44 86 TYR A C 1
ATOM 697 O O . TYR A 1 86 ? -9.403 12.521 10.174 1.00 75.44 86 TYR A O 1
ATOM 705 N N . ASN A 1 87 ? -7.892 11.303 9.068 1.00 79.69 87 ASN A N 1
ATOM 706 C CA . ASN A 1 87 ? -8.330 11.736 7.740 1.00 79.69 87 ASN A CA 1
ATOM 707 C C . ASN A 1 87 ? -8.173 10.652 6.664 1.00 79.69 87 ASN A C 1
ATOM 709 O O . ASN A 1 87 ? -7.667 10.924 5.579 1.00 79.69 87 ASN A O 1
ATOM 713 N N . TYR A 1 88 ? -8.587 9.418 6.947 1.00 86.12 88 TYR A N 1
ATOM 714 C CA . TYR A 1 88 ? -8.630 8.409 5.890 1.00 86.12 88 TYR A CA 1
ATOM 715 C C . TYR A 1 88 ? -9.748 8.720 4.882 1.00 86.12 88 TYR A C 1
ATOM 717 O O . TYR A 1 88 ? -10.908 8.875 5.266 1.00 86.12 88 TYR A O 1
ATOM 725 N N . SER A 1 89 ? -9.398 8.743 3.598 1.00 88.94 89 SER A N 1
ATOM 726 C CA . SER A 1 89 ? -10.330 8.564 2.485 1.00 88.94 89 SER A CA 1
ATOM 727 C C . SER A 1 89 ? -9.631 7.799 1.362 1.00 88.94 89 SER A C 1
ATOM 729 O O . SER A 1 89 ? -8.396 7.796 1.281 1.00 88.94 89 SER A O 1
ATOM 731 N N . TYR A 1 90 ? -10.419 7.163 0.496 1.00 88.75 90 TYR A N 1
ATOM 732 C CA . TYR A 1 90 ? -9.909 6.491 -0.696 1.00 88.75 90 TYR A CA 1
ATOM 733 C C . TYR A 1 90 ? -9.060 7.433 -1.556 1.00 88.75 90 TYR A C 1
ATOM 735 O O . TYR A 1 90 ? -7.961 7.071 -1.961 1.00 88.75 90 TYR A O 1
ATOM 743 N N . GLU A 1 91 ? -9.533 8.656 -1.787 1.00 91.44 91 GLU A N 1
ATOM 744 C CA . GLU A 1 91 ? -8.884 9.641 -2.655 1.00 91.44 91 GLU A CA 1
ATOM 745 C C . GLU A 1 91 ? -7.509 10.037 -2.116 1.00 91.44 91 GLU A C 1
ATOM 747 O O . GLU A 1 91 ? -6.547 10.120 -2.875 1.00 91.44 91 GLU A O 1
ATOM 752 N N . ILE A 1 92 ? -7.394 10.233 -0.798 1.00 90.62 92 ILE A N 1
ATOM 753 C CA . ILE A 1 92 ? -6.121 10.574 -0.153 1.00 90.62 92 ILE A CA 1
ATOM 754 C C . ILE A 1 92 ? -5.137 9.408 -0.272 1.00 90.62 92 ILE A C 1
ATOM 756 O O . ILE A 1 92 ? -3.969 9.619 -0.605 1.00 90.62 92 ILE A O 1
ATOM 760 N N . LEU A 1 93 ? -5.597 8.182 -0.009 1.00 91.69 93 LEU A N 1
ATOM 761 C CA . LEU A 1 93 ? -4.771 6.982 -0.126 1.00 91.69 93 LEU A CA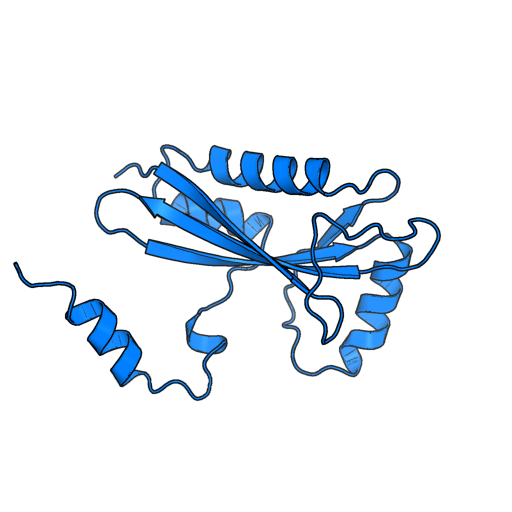 1
ATOM 762 C C . LEU A 1 93 ? -4.308 6.761 -1.574 1.00 91.69 93 LEU A C 1
ATOM 764 O O . LEU A 1 93 ? -3.122 6.532 -1.808 1.00 91.69 93 LEU A O 1
ATOM 768 N N . HIS A 1 94 ? -5.225 6.860 -2.534 1.00 92.56 94 HIS A N 1
ATOM 769 C CA . HIS A 1 94 ? -4.941 6.681 -3.955 1.00 92.56 94 HIS A CA 1
ATOM 770 C C . HIS A 1 94 ? -3.927 7.713 -4.447 1.00 92.56 94 HIS A C 1
ATOM 772 O O . HIS A 1 94 ? -2.894 7.339 -4.996 1.00 92.56 94 HIS A O 1
ATOM 778 N N . GLN A 1 95 ? -4.159 8.997 -4.157 1.00 93.62 95 GLN A N 1
ATOM 779 C CA . GLN A 1 95 ? -3.245 10.074 -4.540 1.00 93.62 95 GLN A CA 1
ATOM 780 C C . GLN A 1 95 ? -1.858 9.899 -3.912 1.00 93.62 95 GLN A C 1
ATOM 782 O O . GLN A 1 95 ? -0.846 10.181 -4.550 1.00 93.62 95 GLN A O 1
ATOM 787 N N . PHE A 1 96 ? -1.789 9.439 -2.659 1.00 92.69 96 PHE A N 1
ATOM 788 C CA . PHE A 1 96 ? -0.517 9.136 -2.007 1.00 92.69 96 PHE A CA 1
ATOM 789 C C . PHE A 1 96 ? 0.261 8.048 -2.762 1.00 92.69 96 PHE A C 1
ATOM 791 O O . PHE A 1 96 ? 1.455 8.220 -3.012 1.00 92.69 96 PHE A O 1
ATOM 798 N N . ILE A 1 97 ? -0.404 6.956 -3.152 1.00 94.31 97 ILE A N 1
ATOM 799 C CA . ILE A 1 97 ? 0.221 5.850 -3.892 1.00 94.31 97 ILE A CA 1
ATOM 800 C C . ILE A 1 97 ? 0.639 6.303 -5.295 1.00 94.31 97 ILE A C 1
ATOM 802 O O . ILE A 1 97 ? 1.776 6.050 -5.689 1.00 94.31 97 ILE A O 1
ATOM 806 N N . GLU A 1 98 ? -0.225 7.013 -6.023 1.00 94.75 98 GLU A N 1
ATOM 807 C CA . GLU A 1 98 ? 0.102 7.551 -7.351 1.00 94.75 98 GLU A CA 1
ATOM 808 C C . GLU A 1 98 ? 1.322 8.467 -7.306 1.00 94.75 98 GLU A C 1
ATOM 810 O O . GLU A 1 98 ? 2.262 8.262 -8.067 1.00 94.75 98 GLU A O 1
ATOM 815 N N . ASN A 1 99 ? 1.377 9.399 -6.350 1.00 95.12 99 ASN A N 1
ATOM 816 C CA . ASN A 1 99 ? 2.526 10.291 -6.198 1.00 95.12 99 ASN A CA 1
ATOM 817 C C . ASN A 1 99 ? 3.831 9.514 -5.965 1.00 95.12 99 ASN A C 1
ATOM 819 O O . ASN A 1 99 ? 4.873 9.877 -6.511 1.00 95.12 99 ASN A O 1
ATOM 823 N N . LEU A 1 100 ? 3.795 8.445 -5.161 1.00 93.31 100 LEU A N 1
ATOM 824 C CA . LEU A 1 100 ? 4.966 7.596 -4.933 1.00 93.31 100 LEU A CA 1
ATOM 825 C C . LEU A 1 100 ? 5.412 6.873 -6.207 1.00 93.31 100 LEU A C 1
ATOM 827 O O . LEU A 1 100 ? 6.613 6.794 -6.468 1.00 93.31 100 LEU A O 1
ATOM 831 N N . VAL A 1 101 ? 4.465 6.366 -6.997 1.00 93.94 101 VAL A N 1
ATOM 832 C CA . VAL A 1 101 ? 4.755 5.715 -8.280 1.00 93.94 101 VAL A CA 1
ATOM 833 C C . VAL A 1 101 ? 5.294 6.726 -9.294 1.00 93.94 101 VAL A C 1
ATOM 835 O O . VAL A 1 101 ? 6.287 6.452 -9.969 1.00 93.94 101 VAL A O 1
ATOM 838 N N . ASP A 1 102 ? 4.735 7.930 -9.347 1.00 94.38 102 ASP A N 1
ATOM 839 C CA . ASP A 1 102 ? 5.169 8.982 -10.265 1.00 94.38 102 ASP A CA 1
ATOM 840 C C . ASP A 1 102 ? 6.601 9.451 -9.996 1.00 94.38 102 ASP A C 1
ATOM 842 O O . ASP A 1 102 ? 7.346 9.749 -10.933 1.00 94.38 102 ASP A O 1
ATOM 846 N N . MET A 1 103 ? 7.048 9.435 -8.737 1.00 93.75 103 MET A N 1
ATOM 847 C CA . MET A 1 103 ? 8.442 9.726 -8.367 1.00 93.75 103 MET A CA 1
ATOM 848 C C . MET A 1 103 ? 9.460 8.737 -8.964 1.00 93.75 103 MET A C 1
ATOM 850 O O . MET A 1 103 ? 10.674 9.005 -8.945 1.00 93.75 103 MET A O 1
ATOM 854 N N . CYS A 1 104 ? 8.998 7.598 -9.485 1.00 92.50 104 CYS A N 1
ATOM 855 C CA . CYS A 1 104 ? 9.816 6.611 -10.180 1.00 92.50 104 CYS A CA 1
ATOM 856 C C . CYS A 1 104 ? 9.976 6.893 -11.681 1.00 92.50 104 CYS A C 1
ATOM 858 O O . CYS A 1 104 ? 10.861 6.306 -12.310 1.00 92.50 104 CYS A O 1
ATOM 860 N N . ASN A 1 105 ? 9.176 7.789 -12.267 1.00 91.81 105 ASN A N 1
ATOM 861 C CA . ASN A 1 105 ? 9.278 8.113 -13.688 1.00 91.81 105 ASN A CA 1
ATOM 862 C C . ASN A 1 105 ? 10.659 8.679 -14.047 1.00 91.81 105 ASN A C 1
ATOM 864 O O . ASN A 1 105 ? 11.233 9.513 -13.344 1.00 91.81 105 ASN A O 1
ATOM 868 N N . GLY A 1 106 ? 11.222 8.201 -15.159 1.00 88.19 106 GLY A N 1
ATOM 869 C CA . GLY A 1 106 ? 12.550 8.608 -15.620 1.00 88.19 106 GLY A CA 1
ATOM 870 C C . GLY A 1 106 ? 13.721 7.931 -14.897 1.00 88.19 106 GLY A C 1
ATOM 871 O O . GLY A 1 106 ? 14.874 8.230 -15.226 1.00 88.19 106 GLY A O 1
ATOM 872 N N . ARG A 1 107 ? 13.454 7.013 -13.960 1.00 89.56 107 ARG A N 1
ATOM 873 C CA . ARG A 1 107 ? 14.449 6.131 -13.325 1.00 89.56 107 ARG A CA 1
ATOM 874 C C . ARG A 1 107 ? 14.509 4.777 -14.034 1.00 89.56 107 ARG A C 1
ATOM 876 O O . ARG A 1 107 ? 13.681 4.472 -14.895 1.00 89.56 107 ARG A O 1
ATOM 883 N N . ASN A 1 108 ? 15.516 3.968 -13.715 1.00 87.88 108 ASN A N 1
ATOM 884 C CA . ASN A 1 108 ? 15.563 2.574 -14.175 1.00 87.88 108 ASN A CA 1
ATOM 885 C C . ASN A 1 108 ? 14.774 1.638 -13.230 1.00 87.88 108 ASN A C 1
ATOM 887 O O . ASN A 1 108 ? 14.493 2.017 -12.095 1.00 87.88 108 ASN A O 1
ATOM 891 N N . VAL A 1 109 ? 14.442 0.412 -13.676 1.00 84.06 109 VAL A N 1
ATOM 892 C CA . VAL A 1 109 ? 13.639 -0.561 -12.889 1.00 84.06 109 VAL A CA 1
ATOM 893 C C . VAL A 1 109 ? 14.202 -0.768 -11.482 1.00 84.06 109 VAL A C 1
ATOM 895 O O . VAL A 1 109 ? 13.457 -0.754 -10.508 1.00 84.06 109 VAL A O 1
ATOM 898 N N . TYR A 1 110 ? 15.519 -0.944 -11.363 1.00 85.50 110 TYR A N 1
ATOM 899 C CA . TYR A 1 110 ? 16.170 -1.242 -10.090 1.00 85.50 110 TYR A CA 1
ATOM 900 C C . TYR A 1 110 ? 16.048 -0.078 -9.097 1.00 85.50 110 TYR A C 1
ATOM 902 O O . TYR A 1 110 ? 15.649 -0.277 -7.950 1.00 85.50 110 TYR A O 1
ATOM 910 N N . GLU A 1 111 ? 16.328 1.147 -9.545 1.00 87.56 111 GLU A N 1
ATOM 911 C CA . GLU A 1 111 ? 16.181 2.362 -8.734 1.00 87.56 111 GLU A CA 1
ATOM 912 C C . GLU A 1 111 ? 14.737 2.582 -8.285 1.00 87.56 111 GLU A C 1
ATOM 914 O O . GLU A 1 111 ? 14.494 2.911 -7.123 1.00 87.56 111 GLU A O 1
ATOM 919 N N . SER A 1 112 ? 13.785 2.390 -9.198 1.00 89.44 112 SER A N 1
ATOM 920 C CA . SER A 1 112 ? 12.361 2.510 -8.899 1.00 89.44 112 SER A CA 1
ATOM 921 C C . SER A 1 112 ? 11.912 1.463 -7.884 1.00 89.44 112 SER A C 1
ATOM 923 O O . SER A 1 112 ? 11.257 1.810 -6.904 1.00 89.44 112 SER A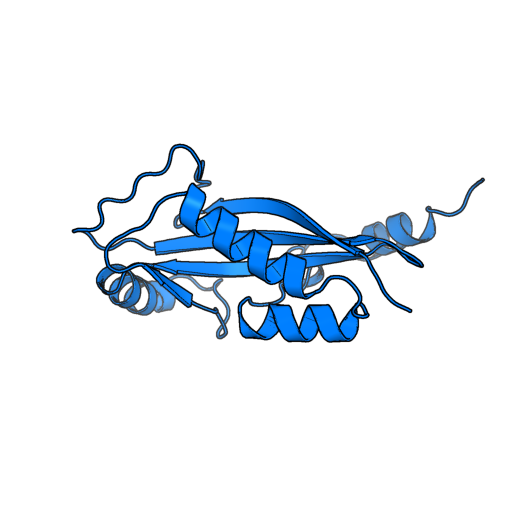 O 1
ATOM 925 N N . SER A 1 113 ? 12.342 0.210 -8.054 1.00 84.00 113 SER A N 1
ATOM 926 C CA . SER A 1 113 ? 12.020 -0.879 -7.130 1.00 84.00 113 SER A CA 1
ATOM 927 C C . SER A 1 113 ? 12.564 -0.601 -5.728 1.00 84.00 113 SER A C 1
ATOM 929 O O . SER A 1 113 ? 11.834 -0.754 -4.755 1.00 84.00 113 SER A O 1
ATOM 931 N N . ILE A 1 114 ? 13.801 -0.105 -5.596 1.00 86.38 114 ILE A N 1
ATOM 932 C CA . ILE A 1 114 ? 14.358 0.290 -4.289 1.00 86.38 114 ILE A CA 1
ATOM 933 C C . ILE A 1 114 ? 13.563 1.430 -3.659 1.00 86.38 114 ILE A C 1
ATOM 935 O O . ILE A 1 114 ? 13.332 1.415 -2.450 1.00 86.38 114 ILE A O 1
ATOM 939 N N . LEU A 1 115 ? 13.186 2.442 -4.445 1.00 89.44 115 LEU A N 1
ATOM 940 C CA . LEU A 1 115 ? 12.423 3.577 -3.932 1.00 89.44 115 LEU A CA 1
ATOM 941 C C . LEU A 1 115 ? 11.084 3.098 -3.371 1.00 89.44 115 LEU A C 1
ATOM 943 O O . LEU A 1 115 ? 10.776 3.410 -2.223 1.00 89.44 115 LEU A O 1
ATOM 947 N N . LEU A 1 116 ? 10.350 2.285 -4.130 1.00 89.38 116 LEU A N 1
ATOM 948 C CA . LEU A 1 116 ? 9.072 1.719 -3.701 1.00 89.38 116 LEU A CA 1
ATOM 949 C C . LEU A 1 116 ? 9.239 0.783 -2.499 1.00 89.38 116 LEU A C 1
ATOM 951 O O . LEU A 1 116 ? 8.464 0.892 -1.557 1.00 89.38 116 LEU A O 1
ATOM 955 N N . GLN A 1 117 ? 10.298 -0.033 -2.442 1.00 86.81 117 GLN A N 1
ATOM 956 C CA . GLN A 1 117 ? 10.589 -0.925 -1.305 1.00 86.81 117 GLN A CA 1
ATOM 957 C C . GLN A 1 117 ? 10.811 -0.200 0.035 1.00 86.81 117 GLN A C 1
ATOM 959 O O . GLN A 1 117 ? 10.726 -0.795 1.114 1.00 86.81 117 GLN A O 1
ATOM 964 N N . ARG A 1 118 ? 11.126 1.100 0.011 1.00 86.06 118 ARG A N 1
ATOM 965 C CA . ARG A 1 118 ? 11.215 1.893 1.247 1.00 86.06 118 ARG A CA 1
ATOM 966 C C . ARG A 1 118 ? 9.841 2.121 1.870 1.00 86.06 118 ARG A C 1
ATOM 968 O O . ARG A 1 118 ? 9.759 2.187 3.097 1.00 86.06 118 ARG A O 1
ATOM 975 N N . PHE A 1 119 ? 8.805 2.210 1.038 1.00 88.00 119 PHE A N 1
ATOM 976 C CA . PHE A 1 119 ? 7.428 2.511 1.430 1.00 88.00 119 PHE A CA 1
ATOM 977 C C . PHE A 1 119 ? 6.530 1.277 1.456 1.00 88.00 119 PHE A C 1
ATOM 979 O O . PHE A 1 119 ? 5.641 1.204 2.296 1.00 88.00 119 PHE A O 1
ATOM 986 N N . PHE A 1 120 ? 6.781 0.308 0.580 1.00 89.12 120 PHE A N 1
ATOM 987 C CA . PHE A 1 120 ? 6.007 -0.917 0.419 1.00 89.12 120 PHE A CA 1
ATOM 988 C C . PHE A 1 120 ? 6.920 -2.142 0.504 1.00 89.12 120 PHE A C 1
ATOM 990 O O . PHE A 1 120 ? 8.129 -2.043 0.311 1.00 89.12 120 PHE A O 1
ATOM 997 N N . VAL A 1 121 ? 6.367 -3.315 0.779 1.00 83.62 121 VAL A N 1
ATOM 998 C CA . VAL A 1 121 ? 7.109 -4.578 0.738 1.00 83.62 121 VAL A CA 1
ATOM 999 C C . VAL A 1 121 ? 6.990 -5.157 -0.657 1.00 83.62 121 VAL A C 1
ATOM 1001 O O . VAL A 1 121 ? 5.887 -5.310 -1.165 1.00 83.62 121 VAL A O 1
ATOM 1004 N N . LYS A 1 122 ? 8.111 -5.490 -1.301 1.00 81.06 122 LYS A N 1
ATOM 1005 C CA . LYS A 1 122 ? 8.050 -6.212 -2.573 1.00 81.06 122 LYS A CA 1
ATOM 1006 C C . LYS A 1 122 ? 7.554 -7.631 -2.309 1.00 81.06 122 LYS A C 1
ATOM 1008 O O . LYS A 1 122 ? 8.189 -8.375 -1.562 1.00 81.06 122 LYS A O 1
ATOM 1013 N N . VAL A 1 123 ? 6.441 -7.995 -2.934 1.00 75.81 123 VAL A N 1
ATOM 1014 C CA . VAL A 1 123 ? 5.904 -9.351 -2.875 1.00 75.81 123 VAL A CA 1
ATOM 1015 C C . VAL A 1 123 ? 6.554 -10.133 -3.998 1.00 75.81 123 VAL A C 1
ATOM 1017 O O . VAL A 1 123 ? 6.425 -9.801 -5.177 1.00 75.81 123 VAL A O 1
ATOM 1020 N N . ASP A 1 124 ? 7.297 -11.168 -3.630 1.00 63.28 124 ASP A N 1
ATOM 1021 C CA . ASP A 1 124 ? 7.874 -12.060 -4.620 1.00 63.28 124 ASP A CA 1
ATOM 1022 C C . ASP A 1 124 ? 6.740 -12.904 -5.215 1.00 63.28 124 ASP A C 1
ATOM 1024 O O . ASP A 1 124 ? 6.176 -13.755 -4.525 1.00 63.28 124 ASP A O 1
ATOM 1028 N N . PHE A 1 125 ? 6.379 -12.663 -6.480 1.00 48.47 125 PHE A N 1
ATOM 1029 C CA . PHE A 1 125 ? 5.277 -13.352 -7.172 1.00 48.47 125 PHE A CA 1
ATOM 1030 C C . PHE A 1 125 ? 5.420 -14.887 -7.106 1.00 48.47 125 PHE A C 1
ATOM 1032 O O . PHE A 1 125 ? 4.437 -15.624 -7.110 1.00 48.47 125 PHE A O 1
ATOM 1039 N N . LEU A 1 126 ? 6.660 -15.373 -6.987 1.00 45.19 126 LEU A N 1
ATOM 1040 C CA . LEU A 1 126 ? 7.005 -16.789 -6.846 1.00 45.19 126 LEU A CA 1
ATOM 1041 C C . LEU A 1 126 ? 6.629 -17.386 -5.479 1.00 45.19 126 LEU A C 1
ATOM 1043 O O . LEU A 1 126 ? 6.408 -18.591 -5.384 1.00 45.19 126 LEU A O 1
ATOM 1047 N N . ARG A 1 127 ? 6.534 -16.573 -4.418 1.00 41.81 127 ARG A N 1
ATOM 1048 C CA . ARG A 1 127 ? 6.098 -17.025 -3.085 1.00 41.81 127 ARG A CA 1
ATOM 1049 C C . ARG A 1 127 ? 4.580 -17.114 -2.960 1.00 41.81 127 ARG A C 1
ATOM 1051 O O . ARG A 1 127 ? 4.105 -17.971 -2.224 1.00 41.81 127 ARG A O 1
ATOM 1058 N N . SER A 1 128 ? 3.836 -16.292 -3.698 1.00 43.75 128 SER A N 1
ATOM 1059 C CA . SER A 1 128 ? 2.363 -16.298 -3.718 1.00 43.75 128 SER A CA 1
ATOM 1060 C C . SER A 1 128 ? 1.773 -17.511 -4.451 1.00 43.75 128 SER A C 1
ATOM 1062 O O . SER A 1 128 ? 0.590 -17.806 -4.310 1.00 43.75 128 SER A O 1
ATOM 1064 N N . PHE A 1 129 ? 2.597 -18.240 -5.215 1.00 45.38 129 PHE A N 1
ATOM 1065 C CA . PHE A 1 129 ? 2.239 -19.477 -5.913 1.00 45.38 129 PHE A CA 1
ATOM 1066 C C . PHE A 1 129 ? 3.055 -20.674 -5.390 1.00 45.38 129 PHE A C 1
ATOM 1068 O O . PHE A 1 129 ? 3.831 -21.260 -6.145 1.00 45.38 129 PHE A O 1
ATOM 1075 N N . PRO A 1 130 ? 2.870 -21.118 -4.132 1.00 42.78 130 PRO A N 1
ATOM 1076 C CA . PRO A 1 130 ? 3.593 -22.284 -3.616 1.00 42.78 130 PRO A CA 1
ATOM 1077 C C . PRO A 1 130 ? 3.270 -23.576 -4.393 1.00 42.78 130 PRO A C 1
ATOM 1079 O O . PRO A 1 130 ? 4.073 -24.504 -4.392 1.00 42.78 130 PRO A O 1
ATOM 1082 N N . ASN A 1 131 ? 2.128 -23.609 -5.100 1.00 45.88 131 ASN A N 1
ATOM 1083 C CA . ASN A 1 131 ? 1.641 -24.747 -5.890 1.00 45.88 131 ASN A CA 1
ATOM 1084 C C . ASN A 1 131 ? 1.542 -24.463 -7.403 1.00 45.88 131 ASN A C 1
ATOM 1086 O O . ASN A 1 131 ? 1.000 -25.281 -8.148 1.00 45.88 131 ASN A O 1
ATOM 1090 N N . GLY A 1 132 ? 2.001 -23.298 -7.871 1.00 46.59 132 GLY A N 1
ATOM 1091 C CA . GLY A 1 132 ? 2.032 -22.996 -9.301 1.00 46.59 132 GLY A CA 1
ATOM 1092 C C . GLY A 1 132 ? 3.221 -23.701 -9.938 1.00 46.59 132 GLY A C 1
ATOM 1093 O O . GLY A 1 132 ? 4.356 -23.463 -9.537 1.00 46.59 132 GLY A O 1
ATOM 1094 N N . ASP A 1 133 ? 2.974 -24.578 -10.911 1.00 44.50 133 ASP A N 1
ATOM 1095 C CA . ASP A 1 133 ? 4.044 -25.280 -11.617 1.00 44.50 133 ASP A CA 1
ATOM 1096 C C . ASP A 1 133 ? 4.997 -24.254 -12.255 1.00 44.50 133 ASP A C 1
ATOM 1098 O O . ASP A 1 133 ? 4.634 -23.556 -13.210 1.00 44.50 133 ASP A O 1
ATOM 1102 N N . TYR A 1 134 ? 6.208 -24.145 -11.696 1.00 47.53 134 TYR A N 1
ATOM 1103 C CA . TYR A 1 134 ? 7.261 -23.209 -12.106 1.00 47.53 134 TYR A CA 1
ATOM 1104 C C . TYR A 1 134 ? 7.536 -23.278 -13.620 1.00 47.53 134 TYR A C 1
ATOM 1106 O O . TYR A 1 134 ? 7.917 -22.276 -14.235 1.00 47.53 134 TYR A O 1
ATOM 1114 N N . TYR A 1 135 ? 7.281 -24.431 -14.250 1.00 42.66 135 TYR A N 1
ATOM 1115 C CA . TYR A 1 135 ? 7.388 -24.612 -15.698 1.00 42.66 135 TYR A CA 1
ATOM 1116 C C . TYR A 1 135 ? 6.361 -23.808 -16.504 1.00 42.66 135 TYR A C 1
ATOM 1118 O O . TYR A 1 135 ? 6.659 -23.380 -17.622 1.00 42.66 135 TYR A O 1
ATOM 1126 N N . THR A 1 136 ? 5.169 -23.560 -15.964 1.00 45.03 136 THR A N 1
ATOM 1127 C CA . THR A 1 136 ? 4.102 -22.823 -16.659 1.00 45.03 136 THR A CA 1
ATOM 1128 C C . THR A 1 136 ? 4.429 -21.334 -16.737 1.00 45.03 136 THR A C 1
ATOM 1130 O O . THR A 1 136 ? 4.287 -20.732 -17.800 1.00 45.03 136 THR A O 1
ATOM 1133 N N . LEU A 1 137 ? 4.975 -20.755 -15.660 1.00 43.59 137 LEU A N 1
ATOM 1134 C CA . LEU A 1 137 ? 5.381 -19.346 -15.609 1.00 43.59 137 LEU A CA 1
ATOM 1135 C C . LEU A 1 137 ? 6.538 -19.053 -16.582 1.00 43.59 137 LEU A C 1
ATOM 1137 O O . LEU A 1 137 ? 6.487 -18.101 -17.362 1.00 43.59 137 LEU A O 1
ATOM 1141 N N . PHE A 1 138 ? 7.547 -19.931 -16.611 1.00 43.38 138 PHE A N 1
ATOM 1142 C CA . PHE A 1 138 ? 8.664 -19.825 -17.555 1.00 43.38 138 PHE A CA 1
ATOM 1143 C C . PHE A 1 138 ? 8.223 -19.996 -19.014 1.00 43.38 138 PHE A C 1
ATOM 1145 O O . PHE A 1 138 ? 8.748 -19.315 -19.899 1.00 43.38 138 PHE A O 1
ATOM 1152 N N . ASN A 1 139 ? 7.248 -20.870 -19.283 1.00 38.81 139 ASN A N 1
ATOM 1153 C CA . ASN A 1 139 ? 6.708 -21.067 -20.628 1.00 38.81 139 ASN A CA 1
ATOM 1154 C C . ASN A 1 139 ? 5.881 -19.872 -21.120 1.00 38.81 139 ASN A C 1
ATOM 1156 O O . ASN A 1 139 ? 5.948 -19.561 -22.310 1.00 38.81 139 ASN A O 1
ATOM 1160 N N . THR A 1 140 ? 5.162 -19.168 -20.242 1.00 43.78 140 THR A N 1
ATOM 1161 C CA . THR A 1 140 ? 4.434 -17.937 -20.601 1.00 43.78 140 THR A CA 1
ATOM 1162 C C . THR A 1 140 ? 5.401 -16.799 -20.934 1.00 43.78 140 THR A C 1
ATOM 1164 O O . THR A 1 140 ? 5.241 -16.144 -21.962 1.00 43.78 140 THR A O 1
ATOM 1167 N N . ILE A 1 141 ? 6.478 -16.638 -20.156 1.00 44.22 141 ILE A N 1
ATOM 1168 C CA . ILE A 1 141 ? 7.511 -15.615 -20.402 1.00 44.22 141 ILE A CA 1
ATOM 1169 C C . ILE A 1 141 ? 8.320 -15.924 -21.678 1.00 44.22 141 ILE A C 1
ATOM 1171 O O . ILE A 1 141 ? 8.626 -15.023 -22.456 1.00 44.22 141 ILE A O 1
ATOM 1175 N N . LYS A 1 142 ? 8.625 -17.198 -21.968 1.00 38.72 142 LYS A N 1
ATOM 1176 C CA . LYS A 1 142 ? 9.331 -17.583 -23.209 1.00 38.72 142 LYS A CA 1
ATOM 1177 C C . LYS A 1 142 ? 8.464 -17.550 -24.471 1.00 38.72 142 LYS A C 1
ATOM 1179 O O . LYS A 1 142 ? 9.018 -17.410 -25.561 1.00 38.72 142 LYS A O 1
ATOM 1184 N N . ARG A 1 143 ? 7.138 -17.703 -24.370 1.00 39.34 143 ARG A N 1
ATOM 1185 C CA . ARG A 1 143 ? 6.232 -17.737 -25.538 1.00 39.34 143 ARG A CA 1
ATOM 1186 C C . ARG A 1 143 ? 5.861 -16.360 -26.093 1.00 39.34 143 ARG A C 1
ATOM 1188 O O . ARG A 1 143 ? 5.297 -16.305 -27.180 1.00 39.34 143 ARG A O 1
ATOM 1195 N N . GLY A 1 144 ? 6.291 -15.269 -25.457 1.00 33.00 144 GLY A N 1
ATOM 1196 C CA . GLY A 1 144 ? 6.228 -13.901 -25.994 1.00 33.00 144 GLY A CA 1
ATOM 1197 C C . GLY A 1 144 ? 7.158 -13.607 -27.185 1.00 33.00 144 GLY A C 1
ATOM 1198 O O . GLY A 1 144 ? 7.448 -12.447 -27.461 1.00 33.00 144 GLY A O 1
ATOM 1199 N N . LYS A 1 145 ? 7.646 -14.626 -27.907 1.00 42.84 145 LYS A N 1
ATOM 1200 C CA . LYS A 1 145 ? 8.236 -14.457 -29.241 1.00 42.84 145 LYS A CA 1
ATOM 1201 C C . LYS A 1 145 ? 7.506 -15.319 -30.260 1.00 42.84 145 LYS A C 1
ATOM 1203 O O . LYS A 1 145 ? 7.763 -16.518 -30.363 1.00 42.84 145 LYS A O 1
ATOM 1208 N N . LYS A 1 146 ? 6.629 -14.651 -31.008 1.00 33.41 146 LYS A N 1
ATOM 1209 C CA . LYS A 1 146 ? 6.283 -14.815 -32.432 1.00 33.41 146 LYS A CA 1
ATOM 1210 C C . LYS A 1 146 ? 5.226 -13.733 -32.694 1.00 33.41 146 LYS A C 1
ATOM 1212 O O . LYS A 1 146 ? 4.140 -13.789 -32.134 1.00 33.41 146 LYS A O 1
ATOM 1217 N N . SER A 1 147 ? 5.556 -12.651 -33.383 1.00 37.28 147 SER A N 1
ATOM 1218 C CA . SER A 1 147 ? 5.859 -12.613 -34.819 1.00 37.28 147 SER A CA 1
ATOM 1219 C C . SER A 1 147 ? 6.855 -11.505 -35.124 1.00 37.28 147 SER A C 1
ATOM 1221 O O . SER A 1 147 ? 6.723 -10.439 -34.486 1.00 37.28 147 SER A O 1
#

InterPro domains:
  IPR028964 Immunity protein 8 [PF15586] (19-120)